Protein AF-A0A5K1K1J0-F1 (afdb_monomer_lite)

pLDDT: mean 75.85, std 18.89, range [38.25, 98.25]

Structure (mmCIF, N/CA/C/O backbone):
data_AF-A0A5K1K1J0-F1
#
_entry.id   AF-A0A5K1K1J0-F1
#
loop_
_atom_site.group_PDB
_atom_site.id
_atom_site.type_symbol
_atom_site.label_atom_id
_atom_site.label_alt_id
_atom_site.label_comp_id
_atom_site.label_asym_id
_atom_site.label_entity_id
_atom_site.label_seq_id
_atom_site.pdbx_PDB_ins_code
_atom_site.Cartn_x
_atom_site.Cartn_y
_atom_site.Cartn_z
_atom_site.occupancy
_atom_site.B_iso_or_equiv
_atom_site.auth_seq_id
_atom_site.auth_comp_id
_atom_site.auth_asym_id
_atom_site.auth_atom_id
_atom_site.pdbx_PDB_model_num
ATOM 1 N N . MET A 1 1 ? 19.471 79.116 -40.830 1.00 38.25 1 MET A N 1
ATOM 2 C CA . MET A 1 1 ? 18.880 78.999 -42.177 1.00 38.25 1 MET A CA 1
ATOM 3 C C . MET A 1 1 ? 18.011 77.746 -42.200 1.00 38.25 1 MET A C 1
ATOM 5 O O . MET A 1 1 ? 18.565 76.668 -42.100 1.00 38.25 1 MET A O 1
ATOM 9 N N . LEU A 1 2 ? 16.685 77.958 -42.248 1.00 46.44 2 LEU A N 1
ATOM 10 C CA . LEU A 1 2 ? 15.605 77.073 -42.742 1.00 46.44 2 LEU A CA 1
ATOM 11 C C . LEU A 1 2 ? 15.418 75.683 -42.071 1.00 46.44 2 LEU A C 1
ATOM 13 O O . LEU A 1 2 ? 16.281 74.826 -42.156 1.00 46.44 2 LEU A O 1
ATOM 17 N N . LEU A 1 3 ? 14.350 75.499 -41.267 1.00 38.91 3 LEU A N 1
ATOM 18 C CA . LEU A 1 3 ? 13.024 74.921 -41.638 1.00 38.91 3 LEU A CA 1
ATOM 19 C C . LEU A 1 3 ? 13.133 73.431 -42.051 1.00 38.91 3 LEU A C 1
ATOM 21 O O . LEU A 1 3 ? 13.830 73.137 -43.007 1.00 38.91 3 LEU A O 1
ATOM 25 N N . ARG A 1 4 ? 12.456 72.433 -41.459 1.00 51.28 4 ARG A N 1
ATOM 26 C CA . ARG A 1 4 ? 11.042 72.320 -41.038 1.00 51.28 4 ARG A CA 1
ATOM 27 C C . ARG A 1 4 ? 10.831 71.019 -40.222 1.00 51.28 4 ARG A C 1
ATOM 29 O O . ARG A 1 4 ? 11.473 70.022 -40.543 1.00 51.28 4 ARG A O 1
ATOM 36 N N . PRO A 1 5 ? 9.873 70.975 -39.277 1.00 51.12 5 PRO A N 1
ATOM 37 C CA . PRO A 1 5 ? 9.369 69.737 -38.687 1.00 51.12 5 PRO A CA 1
ATOM 38 C C . PRO A 1 5 ? 8.312 69.126 -39.620 1.00 51.12 5 PRO A C 1
ATOM 40 O O . PRO A 1 5 ? 7.437 69.839 -40.112 1.00 51.12 5 PRO A O 1
ATOM 43 N N . THR A 1 6 ? 8.374 67.823 -39.889 1.00 53.31 6 THR A N 1
ATOM 44 C CA . THR A 1 6 ? 7.312 67.119 -40.623 1.00 53.31 6 THR A CA 1
ATOM 45 C C . THR A 1 6 ? 6.649 66.095 -39.719 1.00 53.31 6 THR A C 1
ATOM 47 O O . THR A 1 6 ? 7.209 65.073 -39.343 1.00 53.31 6 THR A O 1
ATOM 50 N N . VAL A 1 7 ? 5.428 66.467 -39.349 1.00 56.22 7 VAL A N 1
ATOM 51 C CA . VAL A 1 7 ? 4.345 65.648 -38.822 1.00 56.22 7 VAL A CA 1
ATOM 52 C C . VAL A 1 7 ? 4.220 64.367 -39.648 1.00 56.22 7 VAL A C 1
ATOM 54 O O . VAL A 1 7 ? 3.990 64.447 -40.851 1.00 56.22 7 VAL A O 1
ATOM 57 N N . PHE A 1 8 ? 4.304 63.202 -39.008 1.00 50.69 8 PHE A N 1
ATOM 58 C CA . PHE A 1 8 ? 3.739 61.970 -39.555 1.00 50.69 8 PHE A CA 1
ATOM 59 C C . PHE A 1 8 ? 2.749 61.396 -38.542 1.00 50.69 8 PHE A C 1
ATOM 61 O O . PHE A 1 8 ? 3.076 60.627 -37.646 1.00 50.69 8 PHE A O 1
ATOM 68 N N . THR A 1 9 ? 1.540 61.941 -38.663 1.00 51.16 9 THR A N 1
ATOM 69 C CA . THR A 1 9 ? 0.237 61.286 -38.516 1.00 51.16 9 THR A CA 1
ATOM 70 C C . THR A 1 9 ? 0.226 59.920 -37.834 1.00 51.16 9 THR A C 1
ATOM 72 O O . THR A 1 9 ? 0.589 58.902 -38.420 1.00 51.16 9 THR A O 1
ATOM 75 N N . SER A 1 10 ? -0.329 59.926 -36.626 1.00 53.56 10 SER A N 1
ATOM 76 C CA . SER A 1 10 ? -0.915 58.795 -35.919 1.00 53.56 10 SER A CA 1
ATOM 77 C C . SER A 1 10 ? -1.874 58.040 -36.844 1.00 53.56 10 SER A C 1
ATOM 79 O O . SER A 1 10 ? -3.011 58.463 -37.054 1.00 53.56 10 SER A O 1
ATOM 81 N N . LEU A 1 11 ? -1.424 56.927 -37.419 1.00 47.03 11 LEU A N 1
ATOM 82 C CA . LEU A 1 11 ? -2.305 56.001 -38.115 1.00 47.03 11 LEU A CA 1
ATOM 83 C C . LEU A 1 11 ? -2.730 54.939 -37.100 1.00 47.03 11 LEU A C 1
ATOM 85 O O . LEU A 1 11 ? -1.981 54.009 -36.805 1.00 47.03 11 LEU A O 1
ATOM 89 N N . LEU A 1 12 ? -3.926 55.118 -36.528 1.00 52.38 12 LEU A N 1
ATOM 90 C CA . LEU A 1 12 ? -4.676 54.033 -35.900 1.00 52.38 12 LEU A CA 1
ATOM 91 C C . LEU A 1 12 ? -4.801 52.920 -36.949 1.00 52.38 12 LEU A C 1
ATOM 93 O O . LEU A 1 12 ? -5.630 53.001 -37.856 1.00 52.38 12 LEU A O 1
ATOM 97 N N . ALA A 1 13 ? -3.958 51.896 -36.854 1.00 53.31 13 ALA A N 1
ATOM 98 C CA . ALA A 1 13 ? -4.173 50.664 -37.586 1.00 53.31 13 ALA A CA 1
ATOM 99 C C . ALA A 1 13 ? -5.385 49.981 -36.947 1.00 53.31 13 ALA A C 1
ATOM 101 O O . ALA A 1 13 ? -5.286 49.342 -35.900 1.00 53.31 13 ALA A O 1
ATOM 102 N N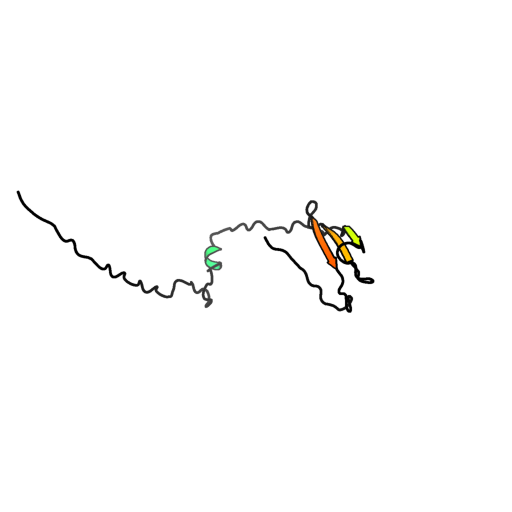 . VAL A 1 14 ? -6.549 50.184 -37.561 1.00 57.19 14 VAL A N 1
ATOM 103 C CA . VAL A 1 14 ? -7.737 49.363 -37.345 1.00 57.19 14 VAL A CA 1
ATOM 104 C C . VAL A 1 14 ? -7.337 47.942 -37.726 1.00 57.19 14 VAL A C 1
ATOM 106 O O . VAL A 1 14 ? -7.284 47.595 -38.904 1.00 57.19 14 VAL A O 1
ATOM 109 N N . LEU A 1 15 ? -6.970 47.139 -36.728 1.00 52.25 15 LEU A N 1
ATOM 110 C CA . LEU A 1 15 ? -6.831 45.700 -36.892 1.00 52.25 15 LEU A CA 1
ATOM 111 C C . LEU A 1 15 ? -8.184 45.181 -37.392 1.00 52.25 15 LEU A C 1
ATOM 113 O O . LEU A 1 15 ? -9.191 45.407 -36.711 1.00 52.25 15 LEU A O 1
ATOM 117 N N . PRO A 1 16 ? -8.257 44.499 -38.547 1.00 55.09 16 PRO A N 1
ATOM 118 C CA . PRO A 1 16 ? -9.445 43.732 -38.844 1.00 55.09 16 PRO A CA 1
ATOM 119 C C . PRO A 1 16 ? -9.521 42.675 -37.746 1.00 55.09 16 PRO A C 1
ATOM 121 O O . PRO A 1 16 ? -8.617 41.851 -37.603 1.00 55.09 16 PRO A O 1
ATOM 124 N N . VAL A 1 17 ? -10.578 42.720 -36.933 1.00 59.41 17 VAL A N 1
ATOM 125 C CA . VAL A 1 17 ? -10.985 41.544 -36.170 1.00 59.41 17 VAL A CA 1
ATOM 126 C C . VAL A 1 17 ? -11.252 40.495 -37.235 1.00 59.41 17 VAL A C 1
ATOM 128 O O . VAL A 1 17 ? -12.278 40.536 -37.911 1.00 59.41 17 VAL A O 1
ATOM 131 N N . ALA A 1 18 ? -10.274 39.621 -37.466 1.00 58.06 18 ALA A N 1
ATOM 132 C CA . ALA A 1 18 ? -10.481 38.433 -38.256 1.00 58.06 18 ALA A CA 1
ATOM 133 C C . ALA A 1 18 ? -11.594 37.685 -37.531 1.00 58.06 18 ALA A C 1
ATOM 135 O O . ALA A 1 18 ? -11.392 37.151 -36.440 1.00 58.06 18 ALA A O 1
ATOM 136 N N . THR A 1 19 ? -12.801 37.732 -38.084 1.00 57.78 19 THR A N 1
ATOM 137 C CA . THR A 1 19 ? -13.871 36.844 -37.668 1.00 57.78 19 THR A CA 1
ATOM 138 C C . THR A 1 19 ? -13.339 35.447 -37.932 1.00 57.78 19 THR A C 1
ATOM 140 O O . THR A 1 19 ? -13.272 35.019 -39.085 1.00 57.78 19 THR A O 1
ATOM 143 N N . VAL A 1 20 ? -12.855 34.781 -36.882 1.00 53.53 20 VAL A N 1
ATOM 144 C CA . VAL A 1 20 ? -12.498 33.367 -36.924 1.00 53.53 20 VAL A CA 1
ATOM 145 C C . VAL A 1 20 ? -13.745 32.659 -37.430 1.00 53.53 20 VAL A C 1
ATOM 147 O O . VAL A 1 20 ? -14.762 32.606 -36.739 1.00 53.53 20 VAL A O 1
ATOM 150 N N . LEU A 1 21 ? -13.704 32.200 -38.681 1.00 60.34 21 LEU A N 1
ATOM 151 C CA . LEU A 1 21 ? -14.744 31.345 -39.225 1.00 60.34 21 LEU A CA 1
ATOM 152 C C . LEU A 1 21 ? -14.764 30.107 -38.326 1.00 60.34 21 LEU A C 1
ATOM 154 O O . LEU A 1 21 ? -13.775 29.377 -38.256 1.00 60.34 21 LEU A O 1
ATOM 158 N N . GLY A 1 22 ? -15.851 29.939 -37.570 1.00 58.06 22 GLY A N 1
ATOM 159 C CA . GLY A 1 22 ? -16.053 28.877 -36.586 1.00 58.06 22 GLY A CA 1
ATOM 160 C C . GLY A 1 22 ? -16.173 27.499 -37.235 1.00 58.06 22 GLY A C 1
ATOM 161 O O . GLY A 1 22 ? -17.238 26.898 -37.224 1.00 58.06 22 GLY A O 1
ATOM 162 N N . GLY A 1 23 ? -15.075 27.023 -37.816 1.00 59.91 23 GLY A N 1
ATOM 163 C CA . GLY A 1 23 ? -14.942 25.723 -38.470 1.00 59.91 23 GLY A CA 1
ATOM 164 C C . GLY A 1 23 ? -13.567 25.089 -38.255 1.00 59.91 23 GLY A C 1
ATOM 165 O O . GLY A 1 23 ? -13.210 24.152 -38.956 1.00 59.91 23 GLY A O 1
ATOM 166 N N . GLN A 1 24 ? -12.778 25.588 -37.297 1.00 61.47 24 GLN A N 1
ATOM 167 C CA . GLN A 1 24 ? -11.435 25.066 -37.012 1.00 61.47 24 GLN A CA 1
ATOM 168 C C . GLN A 1 24 ? -11.456 23.674 -36.356 1.00 61.47 24 GLN A C 1
ATOM 170 O O . GLN A 1 24 ? -10.417 23.025 -36.258 1.00 61.47 24 GLN A O 1
ATOM 175 N N . ILE A 1 25 ? -12.628 23.205 -35.919 1.00 67.06 25 ILE A N 1
ATOM 176 C CA . ILE A 1 25 ? -12.782 21.888 -35.310 1.00 67.06 25 ILE A CA 1
ATOM 177 C C . ILE A 1 25 ? -13.360 20.926 -36.361 1.00 67.06 25 ILE A C 1
ATOM 179 O O . ILE A 1 25 ? -14.518 21.095 -36.752 1.00 67.06 25 ILE A O 1
ATOM 183 N N . PRO A 1 26 ? -12.583 19.933 -36.831 1.00 70.56 26 PRO A N 1
ATOM 184 C CA . PRO A 1 26 ? -13.054 18.971 -37.818 1.00 70.56 26 PRO A CA 1
ATOM 185 C C . PRO A 1 26 ? -14.213 18.143 -37.255 1.00 70.56 26 PRO A C 1
ATOM 187 O O . PRO A 1 26 ? -14.196 17.746 -36.091 1.00 70.56 26 PRO A O 1
ATOM 190 N N . VAL A 1 27 ? -15.221 17.883 -38.087 1.00 74.38 27 VAL A N 1
ATOM 191 C CA . VAL A 1 27 ? -16.345 17.002 -37.752 1.00 74.38 27 VAL A CA 1
ATOM 192 C C . VAL A 1 27 ? -16.209 15.734 -38.579 1.00 74.38 27 VAL A C 1
ATOM 194 O O . VAL A 1 27 ? -16.331 15.774 -39.802 1.00 74.38 27 VAL A O 1
ATOM 197 N N . VAL A 1 28 ? -15.947 14.614 -37.912 1.00 78.06 28 VAL A N 1
ATOM 198 C CA . VAL A 1 28 ? -15.844 13.288 -38.536 1.00 78.06 28 VAL A CA 1
ATOM 199 C C . VAL A 1 28 ? -17.010 12.460 -38.023 1.00 78.06 28 VAL A C 1
ATOM 201 O O . VAL A 1 28 ? -17.215 12.393 -36.816 1.00 78.06 28 VAL A O 1
ATOM 204 N N . GLU A 1 29 ? -17.811 11.895 -38.930 1.00 75.44 29 GLU A N 1
ATOM 205 C CA . GLU A 1 29 ? -18.981 11.066 -38.584 1.00 75.44 29 GLU A CA 1
ATOM 206 C C . GLU A 1 29 ? -19.919 11.712 -37.539 1.00 75.44 29 GLU A C 1
ATOM 208 O O . GLU A 1 29 ? -20.419 11.059 -36.629 1.00 75.44 29 GLU A O 1
ATOM 213 N N . ASN A 1 30 ? -20.171 13.020 -37.670 1.00 75.50 30 ASN A N 1
ATOM 214 C CA . ASN A 1 30 ? -20.993 13.833 -36.756 1.00 75.50 30 ASN A CA 1
ATOM 215 C C . ASN A 1 30 ? -20.408 14.071 -35.347 1.00 75.50 30 ASN A C 1
ATOM 217 O O . ASN A 1 30 ? -21.101 14.620 -34.490 1.00 75.50 30 ASN A O 1
ATOM 221 N N . VAL A 1 31 ? -19.134 13.745 -35.103 1.00 76.56 31 VAL A N 1
ATOM 222 C CA . VAL A 1 31 ? -18.424 14.070 -33.855 1.00 76.56 31 VAL A CA 1
ATOM 223 C C . VAL A 1 31 ? -17.551 15.312 -34.052 1.00 76.56 31 VAL A C 1
ATOM 225 O O . VAL A 1 31 ? -16.600 15.299 -34.835 1.00 76.56 31 VAL A O 1
ATOM 228 N N . ILE A 1 32 ? -17.861 16.393 -33.326 1.00 76.44 32 ILE A N 1
ATOM 229 C CA . ILE A 1 32 ? -17.060 17.628 -33.315 1.00 76.44 32 ILE A CA 1
ATOM 230 C C . ILE A 1 32 ? -15.719 17.340 -32.625 1.00 76.44 32 ILE A C 1
ATOM 232 O O . ILE A 1 32 ? -15.684 16.995 -31.448 1.00 76.44 32 ILE A O 1
ATOM 236 N N . GLY A 1 33 ? -14.617 17.481 -33.361 1.00 71.50 33 GLY A N 1
ATOM 237 C CA . GLY A 1 33 ? -13.251 17.200 -32.907 1.00 71.50 33 GLY A CA 1
ATOM 238 C C . GLY A 1 33 ? -12.757 15.799 -33.260 1.00 71.50 33 GLY A C 1
ATOM 239 O O . GLY A 1 33 ? -11.676 15.411 -32.820 1.00 71.50 33 GLY A O 1
ATOM 240 N N . GLY A 1 34 ? -13.529 15.038 -34.040 1.00 70.00 34 GLY A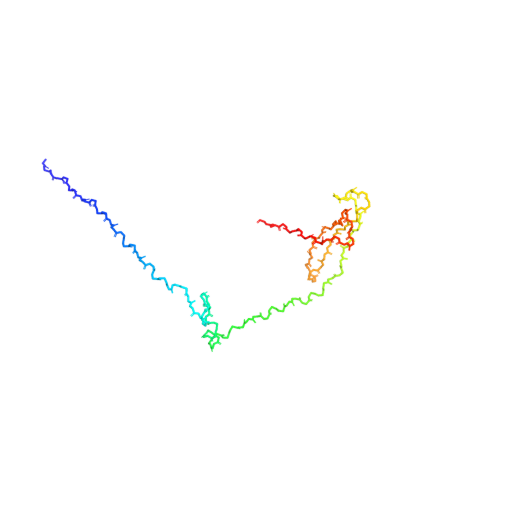 N 1
ATOM 241 C CA . GLY A 1 34 ? -13.119 13.720 -34.510 1.00 70.00 34 GLY A CA 1
ATOM 242 C C . GLY A 1 34 ? -11.890 13.797 -35.418 1.00 70.00 34 GLY A C 1
ATOM 243 O O . GLY A 1 34 ? -11.749 14.710 -36.233 1.00 70.00 34 GLY A O 1
ATOM 244 N N . THR A 1 35 ? -10.992 12.824 -35.296 1.00 68.12 35 THR A N 1
ATOM 245 C CA . THR A 1 35 ? -9.890 12.627 -36.241 1.00 68.12 35 THR A CA 1
ATOM 246 C C . THR A 1 35 ? -10.302 11.557 -37.249 1.00 68.12 35 THR A C 1
ATOM 248 O O . THR A 1 35 ? -10.891 10.539 -36.884 1.00 68.12 35 THR A O 1
ATOM 251 N N . ALA A 1 36 ? -10.032 11.777 -38.540 1.00 61.12 36 ALA A N 1
ATOM 252 C CA . ALA A 1 36 ? -10.296 10.783 -39.578 1.00 61.12 36 ALA A CA 1
ATOM 253 C C . ALA A 1 36 ? -9.230 9.683 -39.498 1.00 61.12 36 ALA A C 1
ATOM 255 O O . ALA A 1 36 ? -8.303 9.634 -40.302 1.00 61.12 36 ALA A O 1
ATOM 256 N N . VAL A 1 37 ? -9.336 8.817 -38.489 1.00 60.69 37 VAL A N 1
ATOM 257 C CA . VAL A 1 37 ? -8.412 7.693 -38.302 1.00 60.69 37 VAL A CA 1
ATOM 258 C C . VAL A 1 37 ? -8.453 6.777 -39.533 1.00 60.69 37 VAL A C 1
ATOM 260 O O . VAL A 1 37 ? -7.407 6.365 -40.011 1.00 60.69 37 VAL A O 1
ATOM 263 N N . GLY A 1 38 ? -9.624 6.559 -40.143 1.00 56.69 38 GLY A N 1
ATOM 264 C CA . GLY A 1 38 ? -9.769 5.696 -41.324 1.00 56.69 38 GLY A CA 1
ATOM 265 C C . GLY A 1 38 ? -9.006 6.153 -42.577 1.00 56.69 38 GLY A C 1
ATOM 266 O O . GLY A 1 38 ? -8.446 5.314 -43.270 1.00 56.69 38 GLY A O 1
ATOM 267 N N . ALA A 1 39 ? -8.915 7.463 -42.843 1.00 55.84 39 ALA A N 1
ATOM 268 C CA . ALA A 1 39 ? -8.251 7.992 -44.044 1.00 55.84 39 ALA A CA 1
ATOM 269 C C . ALA A 1 39 ? -6.715 8.054 -43.927 1.00 55.84 39 ALA A C 1
ATOM 271 O O . ALA A 1 39 ? -6.023 8.170 -44.932 1.00 55.84 39 ALA A O 1
ATOM 272 N N . LEU A 1 40 ? -6.172 7.978 -42.707 1.00 55.03 40 LEU A N 1
ATOM 273 C CA . LEU A 1 40 ? -4.725 7.946 -42.460 1.00 55.03 40 LEU A CA 1
ATOM 274 C C . LEU A 1 40 ? -4.173 6.516 -42.360 1.00 55.03 40 LEU A C 1
ATOM 276 O O . LEU A 1 40 ? -2.965 6.317 -42.465 1.00 55.03 40 LEU A O 1
ATOM 280 N N . LEU A 1 41 ? -5.039 5.519 -42.160 1.00 55.06 41 LEU A N 1
ATOM 281 C CA . LEU A 1 41 ? -4.642 4.117 -42.004 1.00 55.06 41 LEU A CA 1
ATOM 282 C C . LEU A 1 41 ? -4.419 3.381 -43.329 1.00 55.06 41 LEU A C 1
ATOM 284 O O . LEU A 1 41 ? -3.823 2.307 -43.315 1.00 55.06 41 LEU A O 1
ATOM 288 N N . GLU A 1 42 ? -4.859 3.936 -44.461 1.00 55.28 42 GLU A N 1
ATOM 289 C CA . GLU A 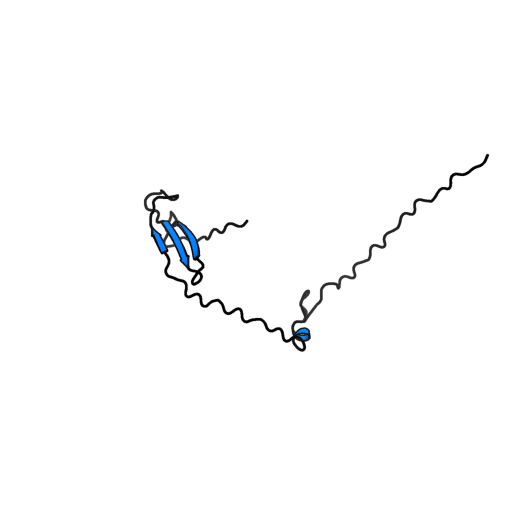1 42 ? -4.649 3.294 -45.764 1.00 55.28 42 GLU A CA 1
ATOM 290 C C . GLU A 1 42 ? -3.200 3.434 -46.267 1.00 55.28 42 GLU A C 1
ATOM 292 O O . GLU A 1 42 ? -2.740 2.577 -47.016 1.00 55.28 42 GLU A O 1
ATOM 297 N N . ASP A 1 43 ? -2.449 4.436 -45.785 1.00 54.75 43 ASP A N 1
ATOM 298 C CA . ASP A 1 43 ? -1.073 4.702 -46.246 1.00 54.75 43 ASP A CA 1
ATOM 299 C C . ASP A 1 43 ? -0.021 4.774 -45.120 1.00 54.75 43 ASP A C 1
ATOM 301 O O . ASP A 1 43 ? 1.184 4.684 -45.362 1.00 54.75 43 ASP A O 1
ATOM 305 N N . ALA A 1 44 ? -0.436 4.854 -43.851 1.00 55.06 44 ALA A N 1
ATOM 306 C CA . ALA A 1 44 ? 0.480 4.726 -42.725 1.00 55.06 44 ALA A CA 1
ATOM 307 C C . ALA A 1 44 ? 0.417 3.305 -42.155 1.00 55.06 44 ALA A C 1
ATOM 309 O O . ALA A 1 44 ? -0.413 2.990 -41.301 1.00 55.06 44 ALA A O 1
ATOM 310 N N . LYS A 1 45 ? 1.372 2.452 -42.549 1.00 55.75 45 LYS A N 1
ATOM 311 C CA . LYS A 1 45 ? 1.797 1.324 -41.705 1.00 55.75 45 LYS A CA 1
ATOM 312 C C . LYS A 1 45 ? 2.387 1.888 -40.411 1.00 55.75 45 LYS A C 1
ATOM 314 O O . LYS A 1 45 ? 3.601 1.983 -40.248 1.00 55.75 45 LYS A O 1
ATOM 319 N N . VAL A 1 46 ? 1.521 2.281 -39.484 1.00 54.47 46 VAL A N 1
ATOM 320 C CA . VAL A 1 46 ? 1.912 2.544 -38.107 1.00 54.47 46 VAL A CA 1
ATOM 321 C C . VAL A 1 46 ? 2.179 1.183 -37.488 1.00 54.47 46 VAL A C 1
ATOM 323 O O . VAL A 1 46 ? 1.272 0.488 -37.034 1.00 54.47 46 VAL A O 1
ATOM 326 N N . THR A 1 47 ? 3.446 0.780 -37.490 1.00 58.47 47 THR A N 1
ATOM 327 C CA . THR A 1 47 ? 3.911 -0.271 -36.593 1.00 58.47 47 THR A CA 1
ATOM 328 C C . THR A 1 47 ? 3.828 0.303 -35.185 1.00 58.47 47 THR A C 1
ATOM 330 O O . THR A 1 47 ? 4.790 0.876 -34.676 1.00 58.47 47 THR A O 1
ATOM 333 N N . 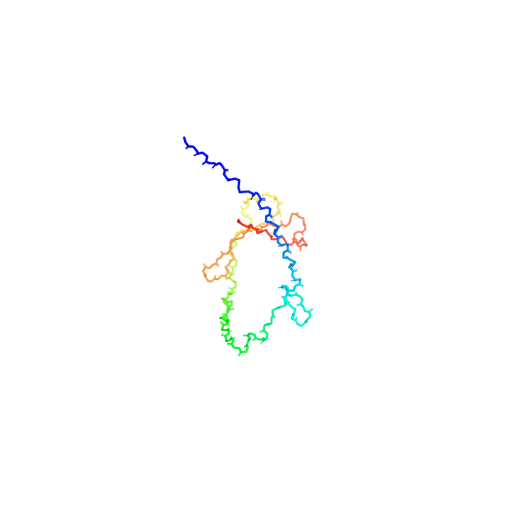ILE A 1 48 ? 2.653 0.199 -34.562 1.00 58.22 48 ILE A N 1
ATOM 334 C CA . ILE A 1 48 ? 2.541 0.300 -33.113 1.00 58.22 48 ILE A CA 1
ATOM 335 C C . ILE A 1 48 ? 3.415 -0.845 -32.614 1.00 58.22 48 ILE A C 1
ATOM 337 O O . ILE A 1 48 ? 3.043 -2.012 -32.756 1.00 58.22 48 ILE A O 1
ATOM 341 N N . ALA A 1 49 ? 4.619 -0.533 -32.123 1.00 61.28 49 ALA A N 1
ATOM 342 C CA . ALA A 1 49 ? 5.384 -1.506 -31.367 1.00 61.28 49 ALA A CA 1
ATOM 343 C C . ALA A 1 49 ? 4.410 -2.035 -30.322 1.00 61.28 49 ALA A C 1
ATOM 345 O O . ALA A 1 49 ? 3.856 -1.244 -29.555 1.00 61.28 49 ALA A O 1
ATOM 346 N N . SER A 1 50 ? 4.113 -3.334 -30.367 1.00 55.69 50 SER A N 1
ATOM 347 C CA . SER A 1 50 ? 3.312 -3.945 -29.326 1.00 55.69 50 SER A CA 1
ATOM 348 C C . SER A 1 50 ? 4.018 -3.579 -28.033 1.00 55.69 50 SER A C 1
ATOM 350 O O . SER A 1 50 ? 5.128 -4.058 -27.784 1.00 55.69 50 SER A O 1
ATOM 352 N N . VAL A 1 51 ? 3.412 -2.698 -27.241 1.00 54.16 51 VAL A N 1
ATOM 353 C CA . VAL A 1 51 ? 3.738 -2.595 -25.832 1.00 54.16 51 VAL A CA 1
ATOM 354 C C . VAL A 1 51 ? 3.255 -3.928 -25.295 1.00 54.16 51 VAL A C 1
ATOM 356 O O . VAL A 1 51 ? 2.117 -4.071 -24.864 1.00 54.16 51 VAL A O 1
ATOM 359 N N . GLN A 1 52 ? 4.087 -4.959 -25.457 1.00 57.97 52 GLN A N 1
ATOM 360 C CA . GLN A 1 52 ? 4.037 -6.103 -24.584 1.00 57.97 52 GLN A CA 1
ATOM 361 C C . GLN A 1 52 ? 4.123 -5.453 -23.211 1.00 57.97 52 GLN A C 1
ATOM 363 O O . GLN A 1 52 ? 5.132 -4.790 -22.937 1.00 57.97 52 GLN A O 1
ATOM 368 N N . PRO A 1 53 ? 3.082 -5.567 -22.367 1.00 59.19 53 PRO A N 1
ATOM 369 C CA . PRO A 1 53 ? 3.329 -5.405 -20.953 1.00 59.19 53 PRO A CA 1
ATOM 370 C C . PRO A 1 53 ? 4.534 -6.304 -20.720 1.00 59.19 53 PRO A C 1
ATOM 372 O O . PRO A 1 53 ? 4.500 -7.472 -21.131 1.00 59.19 53 PRO A O 1
ATOM 375 N N . ALA A 1 54 ? 5.629 -5.767 -20.172 1.00 59.16 54 ALA A N 1
ATOM 376 C CA . ALA A 1 54 ? 6.614 -6.651 -19.578 1.00 59.16 54 ALA A CA 1
ATOM 377 C C . ALA A 1 54 ? 5.774 -7.656 -18.785 1.00 59.16 54 ALA A C 1
ATOM 379 O O . ALA A 1 54 ? 4.853 -7.236 -18.081 1.00 59.16 54 ALA A O 1
ATOM 380 N N . ALA A 1 55 ? 5.928 -8.952 -19.061 1.00 57.25 55 ALA A N 1
ATOM 381 C CA . ALA A 1 55 ? 5.132 -9.977 -18.412 1.00 57.25 55 ALA A CA 1
ATOM 382 C C . ALA A 1 55 ? 5.557 -9.977 -16.947 1.00 57.25 55 ALA A C 1
ATOM 384 O O . ALA A 1 55 ? 6.444 -10.711 -16.519 1.00 57.25 55 ALA A O 1
ATOM 385 N N . THR A 1 56 ? 4.997 -9.045 -16.198 1.00 55.72 56 THR A N 1
ATOM 386 C CA . THR A 1 56 ? 5.316 -8.805 -14.821 1.00 55.72 56 THR A CA 1
ATOM 387 C C . THR A 1 56 ? 4.376 -9.707 -14.087 1.00 55.72 56 THR A C 1
ATOM 389 O O . THR A 1 56 ? 3.231 -9.373 -13.817 1.00 55.72 56 THR A O 1
ATOM 392 N N . THR A 1 57 ? 4.829 -10.933 -13.854 1.00 60.94 57 THR A N 1
ATOM 393 C CA . THR A 1 57 ? 4.215 -11.705 -12.783 1.00 60.94 57 THR A CA 1
ATOM 394 C C . THR A 1 57 ? 4.510 -10.889 -11.531 1.00 60.94 57 THR A C 1
ATOM 396 O O . THR A 1 57 ? 5.694 -10.783 -11.199 1.00 60.94 57 THR A O 1
ATOM 399 N N . PRO A 1 58 ? 3.516 -10.232 -10.899 1.00 65.06 58 PRO A N 1
ATOM 400 C CA . PRO A 1 58 ? 3.786 -9.439 -9.714 1.00 65.06 58 PRO A CA 1
ATOM 401 C C . PRO A 1 58 ? 4.495 -10.350 -8.717 1.00 65.06 58 PRO A C 1
ATOM 403 O O . PRO A 1 58 ? 4.024 -11.458 -8.437 1.00 65.06 58 PRO A O 1
ATOM 406 N N . GLY A 1 59 ? 5.681 -9.938 -8.272 1.00 73.50 59 GLY A N 1
ATOM 407 C CA . GLY A 1 59 ? 6.449 -10.722 -7.316 1.00 73.50 59 GLY A CA 1
ATOM 408 C C . GLY A 1 59 ? 5.719 -10.807 -5.976 1.00 73.50 59 GLY A C 1
ATOM 409 O O . GLY A 1 59 ? 4.761 -10.077 -5.705 1.00 73.50 59 GLY A O 1
ATOM 410 N N . LYS A 1 60 ? 6.177 -11.701 -5.097 1.00 78.25 60 LYS A N 1
ATOM 411 C CA . LYS A 1 60 ? 5.651 -11.770 -3.729 1.00 78.25 60 LYS A CA 1
ATOM 412 C C . LYS A 1 60 ? 5.912 -10.440 -3.015 1.00 78.25 60 LYS A C 1
ATOM 414 O O . LYS A 1 60 ? 7.037 -9.949 -3.027 1.00 78.25 60 LYS A O 1
ATOM 419 N N . LEU A 1 61 ? 4.904 -9.909 -2.321 1.00 91.50 61 LEU A N 1
ATOM 420 C CA . LEU A 1 61 ? 5.099 -8.740 -1.464 1.00 91.50 61 LEU A CA 1
ATOM 421 C C . LEU A 1 61 ? 6.141 -9.039 -0.375 1.00 91.50 61 LEU A C 1
ATOM 423 O O . LEU A 1 61 ? 6.097 -10.073 0.306 1.00 91.50 61 LEU A O 1
ATOM 427 N N . ARG A 1 62 ? 7.072 -8.101 -0.205 1.00 93.62 62 ARG A N 1
ATOM 428 C CA . ARG A 1 62 ? 8.075 -8.101 0.863 1.00 93.62 62 ARG A CA 1
ATOM 429 C C . ARG A 1 62 ? 7.586 -7.144 1.939 1.00 93.62 62 ARG A C 1
ATOM 431 O O . ARG A 1 62 ? 7.640 -5.937 1.725 1.00 93.62 62 ARG A O 1
ATOM 438 N N . VAL A 1 63 ? 7.060 -7.685 3.037 1.00 96.31 63 VAL A N 1
ATOM 439 C CA . VAL A 1 63 ? 6.245 -6.937 4.007 1.00 96.31 63 VAL A CA 1
ATOM 440 C C . VAL A 1 63 ? 6.836 -7.028 5.409 1.00 96.31 63 VAL A C 1
ATOM 442 O O . VAL A 1 63 ? 7.231 -8.109 5.843 1.00 96.31 63 VAL A O 1
ATOM 445 N N . THR A 1 64 ? 6.841 -5.897 6.110 1.00 96.81 64 THR A N 1
ATOM 446 C CA . THR A 1 64 ? 6.986 -5.813 7.563 1.00 96.81 64 THR A CA 1
ATOM 447 C C . THR A 1 64 ? 5.647 -5.379 8.141 1.00 96.81 64 THR A C 1
ATOM 449 O O . THR A 1 64 ? 5.136 -4.313 7.802 1.00 96.81 64 THR A O 1
ATOM 452 N N . GLU A 1 65 ? 5.083 -6.204 9.013 1.00 96.56 65 GLU A N 1
ATOM 453 C CA . GLU A 1 65 ? 3.794 -5.956 9.656 1.00 96.56 65 GLU A CA 1
ATOM 454 C C . GLU A 1 65 ? 4.012 -5.368 11.053 1.00 96.56 65 GLU A C 1
ATOM 456 O O . GLU A 1 65 ? 4.942 -5.759 11.759 1.00 96.56 65 GLU A O 1
ATOM 461 N N . ASN A 1 66 ? 3.150 -4.434 11.456 1.00 96.25 66 ASN A N 1
ATOM 462 C CA . ASN A 1 66 ? 3.069 -3.884 12.811 1.00 96.25 66 ASN A CA 1
ATOM 463 C C . ASN A 1 66 ? 4.420 -3.415 13.384 1.00 96.25 66 ASN A C 1
ATOM 465 O O . ASN A 1 66 ? 4.747 -3.657 14.543 1.00 96.25 66 ASN A O 1
ATOM 469 N N . SER A 1 67 ? 5.193 -2.686 12.575 1.00 94.25 67 SER A N 1
ATOM 470 C CA . SER A 1 67 ? 6.487 -2.099 12.956 1.00 94.25 67 SER A CA 1
ATOM 471 C C . SER A 1 67 ? 6.438 -1.081 14.108 1.00 94.25 67 SER A C 1
ATOM 473 O O . SER A 1 67 ? 7.487 -0.716 14.631 1.00 94.25 67 SER A O 1
ATOM 475 N N . GLY A 1 68 ? 5.256 -0.575 14.476 1.00 90.62 68 GLY A N 1
ATOM 476 C CA . GLY A 1 68 ? 5.085 0.500 15.465 1.00 90.62 68 GLY A CA 1
ATOM 477 C C . GLY A 1 68 ? 5.563 1.888 15.010 1.00 90.62 68 GLY A C 1
ATOM 478 O O . GLY A 1 68 ? 5.674 2.797 15.829 1.00 90.62 68 GLY A O 1
ATOM 479 N N . VAL A 1 69 ? 5.867 2.070 13.719 1.00 91.88 69 VAL A N 1
ATOM 480 C CA . VAL A 1 69 ? 6.301 3.356 13.150 1.00 91.88 69 VAL A CA 1
ATOM 481 C C . VAL A 1 69 ? 5.120 4.052 12.458 1.00 91.88 69 VAL A C 1
ATOM 483 O O . VAL A 1 69 ? 4.381 3.414 11.710 1.00 91.88 69 VAL A O 1
ATOM 486 N N . CYS A 1 70 ? 4.973 5.366 12.674 1.00 88.38 70 CYS A N 1
ATOM 487 C CA . CYS A 1 70 ? 3.933 6.268 12.138 1.00 88.38 70 CYS A CA 1
ATOM 488 C C . CYS A 1 70 ? 2.479 5.989 12.560 1.00 88.38 70 CYS A C 1
ATOM 490 O O . CYS A 1 70 ? 1.785 6.940 12.911 1.00 88.38 70 CYS A O 1
ATOM 492 N N . GLU A 1 71 ? 2.020 4.739 12.573 1.00 93.94 71 GLU A N 1
ATOM 493 C CA . GLU A 1 71 ? 0.750 4.353 13.202 1.00 93.94 71 GLU A CA 1
ATOM 494 C C . GLU A 1 71 ? 1.035 3.662 14.531 1.00 93.94 71 GLU A C 1
ATOM 496 O O . GLU A 1 71 ? 1.705 2.629 14.588 1.00 93.94 71 GLU A O 1
ATOM 501 N N . THR A 1 72 ? 0.563 4.294 15.601 1.00 93.19 72 THR A N 1
ATOM 502 C CA . THR A 1 72 ? 0.826 3.926 16.998 1.00 93.19 72 THR A CA 1
ATOM 503 C C . THR A 1 72 ? -0.458 3.669 17.781 1.00 93.19 72 THR A C 1
ATOM 505 O O . THR A 1 72 ? -0.404 3.411 18.983 1.00 93.19 72 THR A O 1
ATOM 508 N N . THR A 1 73 ? -1.618 3.752 17.126 1.00 94.69 73 THR A N 1
ATOM 509 C CA . THR A 1 73 ? -2.906 3.450 17.747 1.00 94.69 73 THR A CA 1
ATOM 510 C C . THR A 1 73 ? -2.986 1.957 18.041 1.00 94.69 73 THR A C 1
ATOM 512 O O . THR A 1 73 ? -2.814 1.130 17.145 1.00 94.69 73 THR A O 1
ATOM 515 N N . ASP A 1 74 ? -3.266 1.618 19.297 1.00 93.44 74 ASP A N 1
ATOM 516 C CA . ASP A 1 74 ? -3.379 0.226 19.722 1.00 93.44 74 ASP A CA 1
ATOM 517 C C . ASP A 1 74 ? -4.479 -0.512 18.941 1.00 93.44 74 ASP A C 1
ATOM 519 O O . ASP A 1 74 ? -5.546 0.041 18.659 1.00 93.44 74 ASP A O 1
ATOM 523 N N . GLY A 1 75 ? -4.197 -1.754 18.551 1.00 92.38 75 GLY A N 1
ATOM 524 C CA . GLY A 1 75 ? -5.106 -2.585 17.757 1.00 92.38 75 GLY A CA 1
ATOM 525 C C . GLY A 1 75 ? -5.258 -2.209 16.275 1.00 92.38 75 GLY A C 1
ATOM 526 O O . GLY A 1 75 ? -5.987 -2.899 15.563 1.00 92.38 75 GLY A O 1
ATOM 527 N N . VAL A 1 76 ? -4.583 -1.168 15.771 1.00 96.81 76 VAL A N 1
ATOM 528 C CA . VAL A 1 76 ? -4.623 -0.817 14.341 1.00 96.81 76 VAL A CA 1
ATOM 529 C C . VAL A 1 76 ? -3.521 -1.553 13.587 1.00 96.81 76 VAL A C 1
ATOM 531 O O . VAL A 1 76 ? -2.334 -1.325 13.812 1.00 96.81 76 VAL A O 1
ATOM 534 N N . TYR A 1 77 ? -3.918 -2.425 12.658 1.00 97.25 77 TYR A N 1
ATOM 535 C CA . TYR A 1 77 ? -2.977 -3.132 11.793 1.00 97.25 77 TYR A CA 1
ATOM 536 C C . TYR A 1 77 ? -2.306 -2.174 10.805 1.00 97.25 77 TYR A C 1
ATOM 538 O O . TYR A 1 77 ? -2.961 -1.338 10.177 1.00 97.25 77 TYR A O 1
ATOM 546 N N . GLN A 1 78 ? -1.003 -2.340 10.609 1.00 97.12 78 GLN A N 1
ATOM 547 C CA . GLN A 1 78 ? -0.255 -1.612 9.590 1.00 97.12 78 GLN A CA 1
ATOM 548 C C . GLN A 1 78 ? 0.815 -2.492 8.963 1.00 97.12 78 GLN A C 1
ATOM 550 O O . GLN A 1 78 ? 1.319 -3.431 9.578 1.00 97.12 78 GLN A O 1
ATOM 555 N N . ALA A 1 79 ? 1.155 -2.175 7.723 1.00 97.19 79 ALA A N 1
ATOM 556 C CA . ALA A 1 79 ? 2.168 -2.892 6.978 1.00 97.19 79 ALA A CA 1
ATOM 557 C C . ALA A 1 79 ? 2.910 -1.934 6.054 1.00 97.19 79 ALA A C 1
ATOM 559 O O . ALA A 1 79 ? 2.301 -1.094 5.395 1.00 97.19 79 ALA A O 1
ATOM 560 N N . SER A 1 80 ? 4.221 -2.088 5.947 1.00 97.38 80 SER A N 1
ATOM 561 C CA . SER A 1 80 ? 5.018 -1.391 4.941 1.00 97.38 80 SER A CA 1
ATOM 562 C C . SER A 1 80 ? 5.939 -2.364 4.232 1.00 97.38 80 SER A C 1
ATOM 564 O O . SER A 1 80 ? 6.242 -3.451 4.734 1.00 97.38 80 SER A O 1
ATOM 566 N N . GLY A 1 81 ? 6.349 -2.014 3.020 1.00 96.38 81 GLY A N 1
ATOM 567 C CA . GLY A 1 81 ? 7.107 -2.950 2.214 1.00 96.38 81 GLY A CA 1
ATOM 568 C C . GLY A 1 81 ? 7.253 -2.547 0.765 1.00 96.38 81 GLY A C 1
ATOM 569 O O . GLY A 1 81 ? 7.054 -1.393 0.394 1.00 96.38 81 GLY A O 1
ATOM 570 N N . TYR A 1 82 ? 7.605 -3.536 -0.049 1.00 96.00 82 TYR A N 1
ATOM 571 C CA . TYR A 1 82 ? 7.771 -3.379 -1.486 1.00 96.00 82 TYR A CA 1
ATOM 572 C C . TYR A 1 82 ? 6.940 -4.407 -2.249 1.00 96.00 82 TYR A C 1
ATOM 574 O O . TYR A 1 82 ? 6.920 -5.592 -1.895 1.00 96.00 82 TYR A O 1
ATOM 582 N N . GLY A 1 83 ? 6.282 -3.942 -3.309 1.00 93.00 83 GLY A N 1
ATOM 583 C CA . GLY A 1 83 ? 5.701 -4.785 -4.348 1.00 93.00 83 GLY A CA 1
ATOM 584 C C . GLY A 1 83 ? 6.572 -4.744 -5.595 1.00 93.00 83 GLY A C 1
ATOM 585 O O . GLY A 1 83 ? 6.885 -3.660 -6.089 1.00 93.00 83 GLY A O 1
ATOM 586 N N . ASP A 1 84 ? 6.982 -5.911 -6.085 1.00 90.81 84 ASP A N 1
ATOM 587 C CA . ASP A 1 84 ? 7.807 -6.007 -7.287 1.00 90.81 84 ASP A CA 1
ATOM 588 C C . ASP A 1 84 ? 6.914 -5.855 -8.523 1.00 90.81 84 ASP A C 1
ATOM 590 O O . ASP A 1 84 ? 6.001 -6.655 -8.756 1.00 90.81 84 ASP A O 1
ATOM 594 N N . LEU A 1 85 ? 7.167 -4.788 -9.282 1.00 86.12 85 LEU A N 1
ATOM 595 C CA . LEU A 1 85 ? 6.457 -4.451 -10.510 1.00 86.12 85 LEU A CA 1
ATOM 596 C C . LEU A 1 85 ? 7.104 -5.104 -11.718 1.00 86.12 85 LEU A C 1
ATOM 598 O O . LEU A 1 85 ? 6.387 -5.396 -12.656 1.00 86.12 85 LEU A O 1
ATOM 602 N N . THR A 1 86 ? 8.420 -5.328 -11.709 1.00 84.00 86 THR A N 1
ATOM 603 C CA . THR A 1 86 ? 9.163 -6.094 -12.722 1.00 84.00 86 THR A CA 1
ATOM 604 C C . THR A 1 86 ? 10.274 -6.908 -12.055 1.00 84.00 86 THR A C 1
ATOM 606 O O . THR A 1 86 ? 10.390 -6.919 -10.832 1.00 84.00 86 THR A O 1
ATOM 609 N N . ALA A 1 87 ? 11.120 -7.582 -12.841 1.00 82.56 87 ALA A N 1
ATOM 610 C CA . ALA A 1 87 ? 12.288 -8.288 -12.310 1.00 82.56 87 ALA A CA 1
ATOM 611 C C . ALA A 1 87 ? 13.267 -7.367 -11.556 1.00 82.56 87 ALA A C 1
ATOM 613 O O . ALA A 1 87 ? 13.982 -7.839 -10.677 1.00 82.56 87 ALA A O 1
ATOM 614 N N . ASN A 1 88 ? 13.298 -6.074 -11.900 1.00 86.25 88 ASN A N 1
ATOM 615 C CA . ASN A 1 88 ? 14.271 -5.115 -11.371 1.00 86.25 88 ASN A CA 1
ATOM 616 C C . ASN A 1 88 ? 13.626 -3.836 -10.809 1.00 86.25 88 ASN A C 1
ATOM 618 O O . ASN A 1 88 ? 14.346 -2.940 -10.375 1.00 86.25 88 ASN A O 1
ATOM 622 N N . GLU A 1 89 ? 12.296 -3.722 -10.830 1.00 89.62 89 GLU A N 1
ATOM 623 C CA . GLU A 1 89 ? 11.573 -2.533 -10.372 1.00 89.62 89 GLU A CA 1
ATOM 624 C C . GLU A 1 89 ? 10.593 -2.900 -9.264 1.00 89.62 89 GLU A C 1
ATOM 626 O O . GLU A 1 89 ? 9.812 -3.847 -9.387 1.00 89.62 89 GLU A O 1
ATOM 631 N N . SER A 1 90 ? 10.596 -2.102 -8.199 1.00 93.06 90 SER A N 1
ATOM 632 C CA . SER A 1 90 ? 9.707 -2.273 -7.056 1.00 93.06 90 SER A CA 1
ATOM 633 C C . SER A 1 90 ? 9.143 -0.927 -6.625 1.00 93.06 90 SER A C 1
ATOM 635 O O . SER A 1 90 ? 9.846 0.084 -6.636 1.00 93.06 90 SER A O 1
ATOM 637 N N . VAL A 1 91 ? 7.893 -0.930 -6.173 1.00 94.69 91 VAL A N 1
ATOM 638 C CA . VAL A 1 91 ? 7.256 0.232 -5.550 1.00 94.69 91 VAL A CA 1
ATOM 639 C C . VAL A 1 91 ? 7.190 0.033 -4.043 1.00 94.69 91 VAL A C 1
ATOM 641 O O . VAL A 1 91 ? 6.783 -1.028 -3.564 1.00 94.69 91 VAL A O 1
ATOM 644 N N . PHE A 1 92 ? 7.613 1.048 -3.293 1.00 96.44 92 PHE A N 1
ATOM 645 C CA . PHE A 1 92 ? 7.413 1.094 -1.849 1.00 96.44 92 PHE A CA 1
ATOM 646 C C . PHE A 1 92 ? 5.953 1.433 -1.532 1.00 96.44 92 PHE A C 1
ATOM 648 O O . PHE A 1 92 ? 5.362 2.300 -2.176 1.00 96.44 92 PHE A O 1
ATOM 655 N N . PHE A 1 93 ? 5.393 0.800 -0.506 1.00 96.50 93 PHE A N 1
ATOM 656 C CA . PHE A 1 93 ? 4.080 1.143 0.026 1.00 96.50 93 PHE A CA 1
ATOM 657 C C . PHE A 1 93 ? 4.093 1.214 1.553 1.00 96.50 93 PHE A C 1
ATOM 659 O O . PHE A 1 93 ? 4.891 0.557 2.228 1.00 96.50 93 PHE A O 1
ATOM 666 N N . TRP A 1 94 ? 3.136 1.972 2.087 1.00 97.12 94 TRP A N 1
ATOM 667 C CA . TRP A 1 94 ? 2.820 2.003 3.508 1.00 97.12 94 TRP A CA 1
ATOM 668 C C . TRP A 1 94 ? 1.306 2.005 3.692 1.00 97.12 94 TRP A C 1
ATOM 670 O O . TRP A 1 94 ? 0.615 2.931 3.274 1.00 97.12 94 TRP A O 1
ATOM 680 N N . PHE A 1 95 ? 0.800 0.927 4.274 1.00 97.25 95 PHE A N 1
ATOM 681 C CA . PHE A 1 95 ? -0.608 0.666 4.503 1.00 97.25 95 PHE A CA 1
ATOM 682 C C . PHE A 1 95 ? -0.957 0.797 5.985 1.00 97.25 95 PHE A C 1
ATOM 684 O O . PHE A 1 95 ? -0.234 0.308 6.856 1.00 97.25 95 PHE A O 1
ATOM 691 N N . PHE A 1 96 ? -2.120 1.387 6.239 1.00 97.44 96 PHE A N 1
ATOM 692 C CA . PHE A 1 96 ? -2.736 1.494 7.553 1.00 97.44 96 PHE A CA 1
ATOM 693 C C . PHE A 1 96 ? -4.179 1.009 7.435 1.00 97.44 96 PHE A C 1
ATOM 695 O O . PHE A 1 96 ? -4.930 1.507 6.593 1.00 97.44 96 PHE A O 1
ATOM 702 N N . ALA A 1 97 ? -4.568 0.036 8.256 1.00 97.75 97 ALA A N 1
ATOM 703 C CA . ALA A 1 97 ? -5.949 -0.415 8.311 1.00 97.75 97 ALA A CA 1
ATOM 704 C C . ALA A 1 97 ? -6.852 0.699 8.859 1.00 97.75 97 ALA A C 1
ATOM 706 O O . ALA A 1 97 ? -6.430 1.542 9.656 1.00 97.75 97 ALA A O 1
ATOM 707 N N . ALA A 1 98 ? -8.120 0.701 8.447 1.00 97.38 98 ALA A N 1
ATOM 708 C CA . ALA A 1 98 ? -9.071 1.656 8.992 1.00 97.38 98 ALA A CA 1
ATOM 709 C C . ALA A 1 98 ? -9.236 1.430 10.500 1.00 97.38 98 ALA A C 1
ATOM 711 O O . ALA A 1 98 ? -9.426 0.306 10.960 1.00 97.38 98 ALA A O 1
ATOM 712 N N . ARG A 1 99 ? -9.232 2.519 11.272 1.00 96.06 99 ARG A N 1
ATOM 713 C CA . ARG A 1 99 ? -9.418 2.456 12.732 1.00 96.06 99 ARG A CA 1
ATOM 714 C C . ARG A 1 99 ? -10.819 2.000 13.145 1.00 96.06 99 ARG A C 1
ATOM 716 O O . ARG A 1 99 ? -11.026 1.629 14.291 1.00 96.06 99 ARG A O 1
ATOM 723 N N . ASN A 1 100 ? -11.777 2.043 12.219 1.00 96.25 100 ASN A N 1
ATOM 724 C CA . ASN A 1 100 ? -13.156 1.627 12.433 1.00 96.25 100 ASN A CA 1
ATOM 725 C C . ASN A 1 100 ? -13.551 0.622 11.348 1.00 96.25 100 ASN A C 1
ATOM 727 O O . ASN A 1 100 ? -13.515 0.960 10.166 1.00 96.25 100 ASN A O 1
ATOM 731 N N . ASN A 1 101 ? -13.957 -0.580 11.762 1.00 97.00 101 ASN A N 1
ATOM 732 C CA . ASN A 1 101 ? -14.440 -1.663 10.897 1.00 97.00 101 ASN A CA 1
ATOM 733 C C . ASN A 1 101 ? -13.522 -1.961 9.687 1.00 97.00 101 ASN A C 1
ATOM 735 O O . ASN A 1 101 ? -13.997 -1.905 8.547 1.00 97.00 101 ASN A O 1
ATOM 739 N N . PRO A 1 102 ? -12.228 -2.282 9.908 1.00 96.75 102 PRO A N 1
ATOM 740 C CA . PRO A 1 102 ? -11.230 -2.440 8.842 1.00 96.75 102 PRO A CA 1
ATOM 741 C C . PRO A 1 102 ? -11.613 -3.459 7.764 1.00 96.75 102 PRO A C 1
ATOM 743 O O . PRO A 1 102 ? -11.253 -3.264 6.609 1.00 96.75 102 PRO A O 1
ATOM 746 N N . ASP A 1 103 ? -12.397 -4.482 8.110 1.00 96.94 103 ASP A N 1
ATOM 747 C CA . ASP A 1 103 ? -12.848 -5.518 7.172 1.00 96.94 103 ASP A CA 1
ATOM 748 C C . ASP A 1 103 ? -13.906 -5.029 6.165 1.00 96.94 103 ASP A C 1
ATOM 750 O O . ASP A 1 103 ? -14.164 -5.685 5.159 1.00 96.94 103 ASP A O 1
ATOM 754 N N . THR A 1 104 ? -14.551 -3.889 6.437 1.00 98.00 104 THR A N 1
ATOM 755 C CA . THR A 1 104 ? -15.652 -3.341 5.613 1.00 98.00 104 THR A CA 1
ATOM 756 C C . THR A 1 104 ? -15.409 -1.913 5.136 1.00 98.00 104 THR A C 1
ATOM 758 O O . THR A 1 104 ? -16.109 -1.433 4.243 1.00 98.00 104 THR A O 1
ATOM 761 N N . ALA A 1 105 ? -14.442 -1.215 5.730 1.00 98.25 105 ALA A N 1
ATOM 762 C CA . ALA A 1 105 ? -14.091 0.137 5.338 1.00 98.25 105 ALA A CA 1
ATOM 763 C C . ALA A 1 105 ? -13.514 0.162 3.907 1.00 98.25 105 ALA A C 1
ATOM 765 O O . ALA A 1 105 ? -12.798 -0.760 3.509 1.00 98.25 105 ALA A O 1
ATOM 766 N N . PRO A 1 106 ? -13.789 1.214 3.114 1.00 98.00 106 PRO A N 1
ATOM 767 C CA . PRO A 1 106 ? -13.239 1.328 1.770 1.00 98.00 106 PRO A CA 1
ATOM 768 C C . PRO A 1 106 ? -11.719 1.543 1.803 1.00 98.00 106 PRO A C 1
ATOM 770 O O . PRO A 1 106 ? -11.196 2.289 2.633 1.00 98.00 106 PRO A O 1
ATOM 773 N N . LEU A 1 107 ? -11.013 0.946 0.840 1.00 97.06 107 LEU A N 1
ATOM 774 C CA . LEU A 1 107 ? -9.594 1.210 0.617 1.00 97.06 107 LEU A CA 1
ATOM 775 C C . LEU A 1 107 ? -9.413 2.582 -0.043 1.00 97.06 107 LEU A C 1
ATOM 777 O O . LEU A 1 107 ? -10.008 2.862 -1.082 1.00 97.06 107 LEU A O 1
ATOM 781 N N . SER A 1 108 ? -8.546 3.413 0.532 1.00 97.25 108 SER A N 1
ATOM 782 C CA . SER A 1 108 ? -8.102 4.670 -0.075 1.00 97.25 108 SER A CA 1
ATOM 783 C C . SER A 1 108 ? -6.621 4.584 -0.417 1.00 97.25 108 SER A C 1
ATOM 785 O O . SER A 1 108 ? -5.815 4.167 0.412 1.00 97.25 108 SER A O 1
ATOM 787 N N . VAL A 1 109 ? -6.263 4.995 -1.632 1.00 97.44 109 VAL A N 1
ATOM 788 C CA . VAL A 1 109 ? -4.873 5.047 -2.097 1.00 97.44 109 VAL A CA 1
ATOM 789 C C . VAL A 1 109 ? -4.446 6.505 -2.185 1.00 97.44 109 VAL A C 1
ATOM 791 O O . VAL A 1 109 ? -5.095 7.305 -2.855 1.00 97.44 109 VAL A O 1
ATOM 794 N N . TRP A 1 110 ? -3.349 6.843 -1.510 1.00 96.62 110 TRP A N 1
ATOM 795 C CA . TRP A 1 110 ? -2.741 8.168 -1.564 1.00 96.62 110 TRP A CA 1
ATOM 796 C C . TRP A 1 110 ? -1.486 8.132 -2.432 1.00 96.62 110 TRP A C 1
ATOM 798 O O . TRP A 1 110 ? -0.540 7.404 -2.130 1.00 96.62 110 TRP A O 1
ATOM 808 N N . LEU A 1 111 ? -1.471 8.932 -3.497 1.00 96.31 111 LEU A N 1
ATOM 809 C CA . LEU A 1 111 ? -0.337 9.074 -4.406 1.00 96.31 111 LEU A CA 1
ATOM 810 C C . LEU A 1 111 ? 0.105 10.534 -4.398 1.00 96.31 111 LEU A C 1
ATOM 812 O O . LEU A 1 111 ? -0.688 11.430 -4.682 1.00 96.31 111 LEU A O 1
ATOM 816 N N . ASN A 1 112 ? 1.369 10.770 -4.067 1.00 95.25 112 ASN A N 1
ATOM 817 C CA . ASN A 1 112 ? 1.946 12.103 -4.180 1.00 95.25 112 ASN A CA 1
ATOM 818 C C . ASN A 1 112 ? 2.279 12.400 -5.648 1.00 95.25 112 ASN A C 1
ATOM 820 O O . ASN A 1 112 ? 2.638 11.494 -6.401 1.00 95.25 112 ASN A O 1
ATOM 824 N N . GLY A 1 113 ? 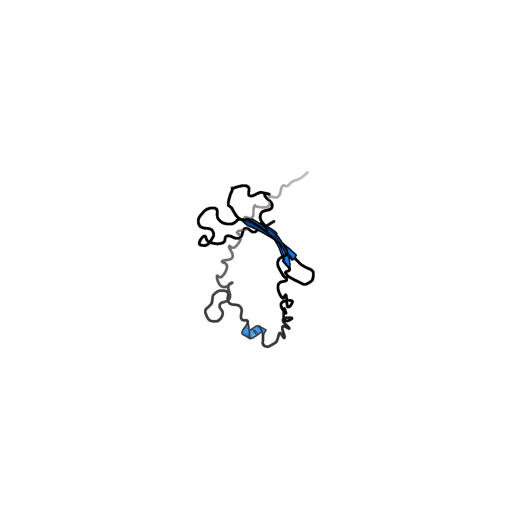2.158 13.669 -6.036 1.00 95.31 113 GLY A N 1
ATOM 825 C CA . GLY A 1 113 ? 2.657 14.166 -7.316 1.00 95.31 113 GLY A CA 1
ATOM 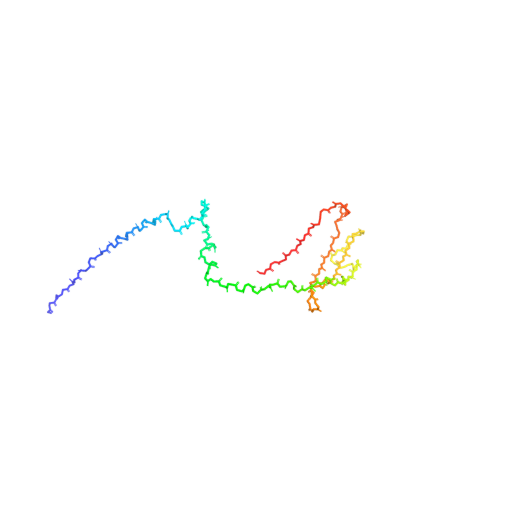826 C C . GLY A 1 113 ? 4.129 14.574 -7.232 1.00 95.31 113 GLY A C 1
ATOM 827 O O . GLY A 1 113 ? 4.922 13.955 -6.520 1.00 95.31 113 GLY A O 1
ATOM 828 N N . GLY A 1 114 ? 4.460 15.655 -7.937 1.00 77.25 114 GLY A N 1
ATOM 829 C CA . GLY A 1 114 ? 5.749 16.343 -7.918 1.00 77.25 114 GLY A CA 1
ATOM 830 C C . GLY A 1 114 ? 5.588 17.759 -8.437 1.00 77.25 114 GLY A C 1
ATOM 831 O O . GLY A 1 114 ? 4.825 17.919 -9.417 1.00 77.25 114 GLY A O 1
#

Organism: NCBI:txid34458

InterPro domains:
  IPR001563 Peptidase S10, serine carboxypeptidase [PF00450] (76-114)
  IPR029058 Alpha/Beta hydrolase fold [G3DSA:3.40.50.1820] (63-114)
  IPR029058 Alpha/Beta hydrolase fold [SSF53474] (66-114)

Foldseek 3Di:
DDDDDDDDDDDPPPDPPPPPPPCPFDADPNDGNDDPPVVVVVPDPPPPPPVPVQPCPWDDWDKDKPPCPPDPDPPKIKIWTWIARHPPDIDTDIDTADPPPSVPDDDDDDDDDD

Secondary structure (DSSP, 8-state):
---------------------S--S-EETTEET---HHHHTTT--------------PPPPEEEE---SS---TT--EEEEEEESSSS-EEEEEEE--SS-TTTSPP-------

Sequence (114 aa):
MLLRPTVFTSLLAVLPVATVLGGQIPVVENVIGGTAVGALLEDAKVTIASVQPAATTPGKLRVTENSGVCETTDGVYQASGYGDLTANESVFFWFFAARNNPDTAPLSVWLNGG

Radius of gyration: 32.52 Å; chains: 1; bounding box: 40×91×66 Å